Protein AF-A0A0Q4L0S6-F1 (afdb_monomer)

pLDDT: mean 85.17, std 12.91, range [35.72, 95.5]

Solvent-accessible surface area (backbone atoms only — not comparable to full-atom values): 8816 Å² total; per-residue (Å²): 134,82,71,54,73,64,58,57,49,18,37,53,46,19,54,68,76,43,54,67,70,60,50,51,50,49,44,53,48,49,52,49,20,43,66,70,73,41,80,75,51,73,70,46,50,51,52,53,50,51,47,25,54,39,16,36,76,37,57,85,89,67,99,59,73,48,71,60,46,15,51,48,36,52,34,48,54,50,32,51,46,36,47,54,55,38,44,75,69,71,28,52,58,66,53,39,49,59,50,59,73,68,50,55,67,69,42,46,51,35,48,72,69,67,49,92,44,72,62,39,50,52,50,51,51,52,41,28,56,49,30,41,83,54,22,76,37,71,61,46,41,31,41,50,52,50,31,53,50,32,48,46,48,44,55,51,57,61,58,66,68,79,110

Radius of gyration: 15.84 Å; Cα contacts (8 Å, |Δi|>4): 169; chains: 1; bounding box: 42×32×46 Å

Mean predicted aligned error: 5.89 Å

Foldseek 3Di:
DDQPPQLVQLLVQLVVPQDPVLLVVLLVQLLVCLLVVHDGDPSNVVSLVSSLVRSQVSHPDDVDRDSLSSLLNSLVSSLVSLLVVLVVLVFDVVLLVVLLVPQDLVLLVCLLVVHDDPSVVVSLVSSLVSRPPSSPDSSNSSSSSSNSNSVSVNVVSSVVVVD

Sequence (163 aa):
MLVAADDGAMVRCALAKTPAAERTAMQNATLASVTRGTPPTSQTEALIGKLRGRAGECQPGSGAVDSRAGEIAVASLVVETLSNALQSQGVDVLAINARLTRTPPATLDALLAKKRSAEVGAMMTGLQAAAGPKGKTATVSRLLAGYAFNAARLGKLFKSTAG

Structure (mmCIF, N/CA/C/O backbone):
data_AF-A0A0Q4L0S6-F1
#
_entry.id   AF-A0A0Q4L0S6-F1
#
loop_
_atom_site.group_PDB
_atom_site.id
_atom_site.type_symbol
_atom_site.label_atom_id
_atom_site.label_alt_id
_atom_site.label_comp_id
_atom_site.label_asym_id
_atom_site.label_entity_id
_atom_site.label_seq_id
_atom_site.pdbx_PDB_ins_code
_atom_site.Cartn_x
_atom_site.Cartn_y
_atom_site.Cartn_z
_atom_site.occupancy
_atom_site.B_iso_or_equiv
_atom_site.auth_seq_id
_atom_site.auth_comp_id
_atom_site.auth_asym_id
_atom_site.auth_atom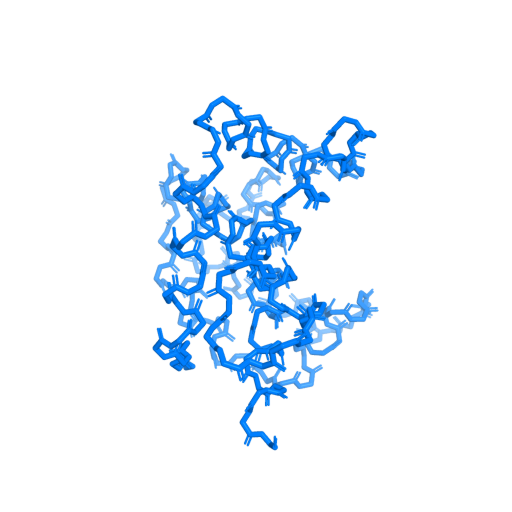_id
_atom_site.pdbx_PDB_model_num
ATOM 1 N N . MET A 1 1 ? -5.634 -13.035 -5.923 1.00 37.81 1 MET A N 1
ATOM 2 C CA . MET A 1 1 ? -4.996 -12.223 -6.979 1.00 37.81 1 MET A CA 1
ATOM 3 C C . MET A 1 1 ? -3.548 -12.652 -7.035 1.00 37.81 1 MET A C 1
ATOM 5 O O . MET A 1 1 ? -2.805 -12.305 -6.128 1.00 37.81 1 MET A O 1
ATOM 9 N N . LEU A 1 2 ? -3.188 -13.493 -8.004 1.00 35.72 2 LEU A N 1
ATOM 10 C CA . LEU A 1 2 ? -1.783 -13.758 -8.287 1.00 35.72 2 LEU A CA 1
ATOM 11 C C . LEU A 1 2 ? -1.254 -12.544 -9.049 1.00 35.72 2 LEU A C 1
ATOM 13 O O . LEU A 1 2 ? -1.817 -12.180 -10.076 1.00 35.72 2 LEU A O 1
ATOM 17 N N . VAL A 1 3 ? -0.228 -11.894 -8.507 1.00 49.12 3 VAL A N 1
ATOM 18 C CA . VAL A 1 3 ? 0.638 -11.007 -9.290 1.00 49.12 3 VAL A CA 1
ATOM 19 C C . VAL A 1 3 ? 1.185 -11.881 -10.417 1.00 49.12 3 VAL A C 1
ATOM 21 O O . VAL A 1 3 ? 1.697 -12.963 -10.115 1.00 49.12 3 VAL A O 1
ATOM 24 N N . ALA A 1 4 ? 1.023 -11.497 -11.687 1.00 55.28 4 ALA A N 1
ATOM 25 C CA . ALA A 1 4 ? 1.660 -12.246 -12.768 1.00 55.28 4 ALA A CA 1
ATOM 26 C C . ALA A 1 4 ? 3.158 -12.363 -12.436 1.00 55.28 4 ALA A C 1
ATOM 28 O O . ALA A 1 4 ? 3.750 -11.408 -11.926 1.00 55.28 4 ALA A O 1
ATOM 29 N N . ALA A 1 5 ? 3.767 -13.536 -12.633 1.00 58.62 5 ALA A N 1
ATOM 30 C CA . ALA A 1 5 ? 5.158 -13.773 -12.225 1.00 58.62 5 ALA A CA 1
ATOM 31 C C . ALA A 1 5 ? 6.119 -12.694 -12.778 1.00 58.62 5 ALA A C 1
ATOM 33 O O . ALA A 1 5 ? 7.075 -12.303 -12.099 1.00 58.62 5 ALA A O 1
ATOM 34 N N . ASP A 1 6 ? 5.781 -12.152 -13.949 1.00 65.31 6 ASP A N 1
ATOM 35 C CA . ASP A 1 6 ? 6.496 -11.088 -14.651 1.00 65.31 6 ASP A CA 1
ATOM 36 C C . ASP A 1 6 ? 6.385 -9.722 -13.961 1.00 65.31 6 ASP A C 1
ATOM 38 O O . ASP A 1 6 ? 7.388 -9.023 -13.813 1.00 65.31 6 ASP A O 1
ATOM 42 N N . ASP A 1 7 ? 5.212 -9.368 -13.428 1.00 70.69 7 ASP A N 1
ATOM 43 C CA . ASP A 1 7 ? 5.024 -8.127 -12.671 1.00 70.69 7 ASP A CA 1
ATOM 44 C C . ASP A 1 7 ? 5.851 -8.146 -11.378 1.00 70.69 7 ASP A C 1
ATOM 46 O O . ASP A 1 7 ? 6.513 -7.168 -11.021 1.00 70.69 7 ASP A O 1
ATOM 50 N N . GLY A 1 8 ? 5.878 -9.290 -10.687 1.00 74.56 8 GLY A N 1
ATOM 51 C CA . GLY A 1 8 ? 6.696 -9.474 -9.488 1.00 74.56 8 GLY A CA 1
ATOM 52 C C . GLY A 1 8 ? 8.202 -9.449 -9.778 1.00 74.56 8 GLY A C 1
ATOM 53 O O . GLY A 1 8 ? 8.993 -8.987 -8.950 1.00 74.56 8 GLY A O 1
ATOM 54 N N . ALA A 1 9 ? 8.637 -9.935 -10.942 1.00 80.06 9 ALA A N 1
ATOM 55 C CA . ALA A 1 9 ? 10.026 -9.832 -11.388 1.00 80.06 9 ALA A CA 1
ATOM 56 C C . ALA A 1 9 ? 10.408 -8.383 -11.740 1.00 80.06 9 ALA A C 1
ATOM 58 O O . ALA A 1 9 ? 11.455 -7.904 -11.297 1.00 80.06 9 ALA A O 1
ATOM 59 N N . MET A 1 10 ? 9.529 -7.662 -12.440 1.00 84.25 10 MET A N 1
ATOM 60 C CA . MET A 1 10 ? 9.719 -6.257 -12.799 1.00 84.25 10 MET A CA 1
ATOM 61 C C . MET A 1 10 ? 9.862 -5.372 -11.556 1.00 84.25 10 MET A C 1
ATOM 63 O O . MET A 1 10 ? 10.832 -4.619 -11.458 1.00 84.25 10 MET A O 1
ATOM 67 N N . VAL A 1 11 ? 8.971 -5.509 -10.562 1.00 84.38 11 VAL A N 1
ATOM 68 C CA . VAL A 1 11 ? 9.056 -4.726 -9.314 1.00 84.38 11 VAL A CA 1
ATOM 69 C C . VAL A 1 11 ? 10.384 -4.983 -8.602 1.00 84.38 11 VAL A C 1
ATOM 71 O O . VAL A 1 11 ? 11.058 -4.038 -8.189 1.00 84.38 11 VAL A O 1
ATOM 74 N N . ARG A 1 12 ? 10.808 -6.251 -8.504 1.00 84.94 12 ARG A N 1
ATOM 75 C CA . ARG A 1 12 ? 12.101 -6.611 -7.898 1.00 84.94 12 ARG A CA 1
ATOM 76 C C . ARG A 1 12 ? 13.277 -5.985 -8.646 1.00 84.94 12 ARG A C 1
ATOM 78 O O . ARG A 1 12 ? 14.170 -5.439 -8.004 1.00 84.94 12 ARG A O 1
ATOM 85 N N . CYS A 1 13 ? 13.258 -6.002 -9.977 1.00 86.88 13 CYS A N 1
ATOM 86 C CA . CYS A 1 13 ? 14.279 -5.357 -10.801 1.00 86.88 13 CYS A CA 1
ATOM 87 C C . CYS A 1 13 ? 14.309 -3.832 -10.595 1.00 86.88 13 CYS A C 1
ATOM 89 O O . CYS A 1 13 ? 15.373 -3.265 -10.334 1.00 86.88 13 CYS A O 1
ATOM 91 N N . ALA A 1 14 ? 13.151 -3.165 -10.619 1.00 87.31 14 ALA A N 1
ATOM 92 C CA . ALA A 1 14 ? 13.053 -1.716 -10.441 1.00 87.31 14 ALA A CA 1
ATOM 93 C C . ALA A 1 14 ? 13.576 -1.275 -9.064 1.00 87.31 14 ALA A C 1
ATOM 95 O O . ALA A 1 14 ? 14.309 -0.285 -8.941 1.00 87.31 14 ALA A O 1
ATOM 96 N N . LEU A 1 15 ? 13.246 -2.044 -8.021 1.00 86.06 15 LEU A N 1
ATOM 97 C CA . LEU A 1 15 ? 13.741 -1.813 -6.668 1.00 86.06 15 LEU A CA 1
ATOM 98 C C . LEU A 1 15 ? 15.235 -2.124 -6.533 1.00 86.06 15 LEU A C 1
ATOM 100 O O . LEU A 1 15 ? 15.910 -1.410 -5.795 1.00 86.06 15 LEU A O 1
ATOM 104 N N . ALA A 1 16 ? 15.768 -3.132 -7.228 1.00 87.88 16 ALA A N 1
ATOM 105 C CA . ALA A 1 16 ? 17.201 -3.441 -7.236 1.00 87.88 16 ALA A CA 1
ATOM 106 C C . ALA A 1 16 ? 18.028 -2.335 -7.912 1.00 87.88 16 ALA A C 1
ATOM 108 O O . ALA A 1 16 ? 19.091 -1.971 -7.417 1.00 87.88 16 ALA A O 1
ATOM 109 N N . LYS A 1 17 ? 17.501 -1.737 -8.986 1.00 87.56 17 LYS A N 1
ATOM 110 C CA . LYS A 1 17 ? 18.100 -0.574 -9.660 1.00 87.56 17 LYS A CA 1
ATOM 111 C C . LYS A 1 17 ? 17.952 0.736 -8.877 1.00 87.56 17 LYS A C 1
ATOM 113 O O . LYS A 1 17 ? 18.526 1.751 -9.270 1.00 87.56 17 LYS A O 1
ATOM 118 N N . THR A 1 18 ? 17.169 0.748 -7.796 1.00 88.44 18 THR A N 1
ATOM 119 C CA . THR A 1 18 ? 16.944 1.943 -6.979 1.00 88.44 18 THR A CA 1
ATOM 120 C C . THR A 1 18 ? 17.907 1.980 -5.789 1.00 88.44 18 THR A C 1
ATOM 122 O O . THR A 1 18 ? 17.852 1.082 -4.946 1.00 88.44 18 THR A O 1
ATOM 125 N N . PRO A 1 19 ? 18.752 3.025 -5.663 1.00 92.94 19 PRO A N 1
ATOM 126 C CA . PRO A 1 19 ? 19.638 3.206 -4.521 1.00 92.94 19 PRO A CA 1
ATOM 127 C C . PRO A 1 19 ? 18.897 3.100 -3.189 1.00 92.94 19 PRO A C 1
ATOM 129 O O . PRO A 1 19 ? 17.800 3.640 -3.030 1.00 92.94 19 PRO A O 1
ATOM 132 N N . ALA A 1 20 ? 19.523 2.456 -2.203 1.00 89.94 20 ALA A N 1
ATOM 133 C CA . ALA A 1 20 ? 18.914 2.240 -0.892 1.00 89.94 20 ALA A CA 1
ATOM 134 C C . ALA A 1 20 ? 18.454 3.553 -0.237 1.00 89.94 20 ALA A C 1
ATOM 136 O O . ALA A 1 20 ? 17.332 3.618 0.253 1.00 89.94 20 ALA A O 1
ATOM 137 N N . ALA A 1 21 ? 19.264 4.614 -0.317 1.00 91.12 21 ALA A N 1
ATOM 138 C CA . ALA A 1 21 ? 18.906 5.932 0.206 1.00 91.12 21 ALA A CA 1
ATOM 139 C C . ALA A 1 21 ? 17.650 6.523 -0.466 1.00 91.12 21 ALA A C 1
ATOM 141 O O . ALA A 1 21 ? 16.791 7.074 0.220 1.00 91.12 21 ALA A O 1
ATOM 142 N N . GLU A 1 22 ? 17.503 6.363 -1.788 1.00 92.38 22 GLU A N 1
ATOM 143 C CA . GLU A 1 22 ? 16.307 6.805 -2.519 1.00 92.38 22 GLU A CA 1
ATOM 144 C C . GLU A 1 22 ? 15.071 5.994 -2.097 1.00 92.38 22 GLU A C 1
ATOM 146 O O . GLU A 1 22 ? 14.003 6.570 -1.886 1.00 92.38 22 GLU A O 1
ATOM 151 N N . ARG A 1 23 ? 15.212 4.672 -1.903 1.00 89.25 23 ARG A N 1
ATOM 152 C CA . ARG A 1 23 ? 14.124 3.817 -1.392 1.00 89.25 23 ARG A CA 1
ATOM 153 C C . ARG A 1 23 ? 13.686 4.246 0.002 1.00 89.25 23 ARG A C 1
ATOM 155 O O . ARG A 1 23 ? 12.501 4.490 0.203 1.00 89.25 23 ARG A O 1
ATOM 162 N N . THR A 1 24 ? 14.627 4.407 0.929 1.00 91.88 24 THR A N 1
ATOM 163 C CA . THR A 1 24 ? 14.338 4.845 2.301 1.00 91.88 24 THR A CA 1
ATOM 164 C C . THR A 1 24 ? 13.666 6.218 2.317 1.00 91.88 24 THR A C 1
ATOM 166 O O . THR A 1 24 ? 12.701 6.424 3.052 1.00 91.88 24 THR A O 1
ATOM 169 N N . ALA A 1 25 ? 14.110 7.152 1.470 1.00 92.25 25 ALA A N 1
ATOM 170 C CA . ALA A 1 25 ? 13.475 8.461 1.344 1.00 92.25 25 ALA A CA 1
ATOM 171 C C . ALA A 1 25 ? 12.016 8.353 0.863 1.00 92.25 25 ALA A C 1
ATOM 173 O O . ALA A 1 25 ? 11.133 8.965 1.464 1.00 92.25 25 ALA A O 1
ATOM 174 N N . MET A 1 26 ? 11.738 7.534 -0.160 1.00 93.19 26 MET A N 1
ATOM 175 C CA . MET A 1 26 ? 10.368 7.289 -0.635 1.00 93.19 26 MET A CA 1
ATOM 176 C C . MET A 1 26 ? 9.490 6.614 0.425 1.00 93.19 26 MET A C 1
ATOM 178 O O . MET A 1 26 ? 8.332 6.998 0.595 1.00 93.19 26 MET A O 1
ATOM 182 N N . GLN A 1 27 ? 10.028 5.639 1.161 1.00 92.50 27 GLN A N 1
ATOM 183 C CA . GLN A 1 27 ? 9.320 4.950 2.244 1.00 92.50 27 GLN A CA 1
ATOM 184 C C . GLN A 1 27 ? 8.948 5.926 3.369 1.00 92.50 27 GLN A C 1
ATOM 186 O O . GLN A 1 27 ? 7.780 6.024 3.754 1.00 92.50 27 GLN A O 1
ATOM 191 N N . ASN A 1 28 ? 9.912 6.723 3.834 1.00 91.56 28 ASN A N 1
ATOM 192 C CA . ASN A 1 28 ? 9.692 7.729 4.873 1.00 91.56 28 ASN A CA 1
ATOM 193 C C . ASN A 1 28 ? 8.686 8.796 4.431 1.00 91.56 28 ASN A C 1
ATOM 195 O O . ASN A 1 28 ? 7.786 9.150 5.194 1.00 91.56 28 ASN A O 1
ATOM 199 N N . ALA A 1 29 ? 8.798 9.278 3.191 1.00 90.81 29 ALA A N 1
ATOM 200 C CA . ALA A 1 29 ? 7.859 10.239 2.628 1.00 90.81 29 ALA A CA 1
ATOM 201 C C . ALA A 1 29 ? 6.442 9.656 2.522 1.00 90.81 29 ALA A C 1
ATOM 203 O O . ALA A 1 29 ? 5.480 10.324 2.889 1.00 90.81 29 ALA A O 1
ATOM 204 N N . THR A 1 30 ? 6.310 8.392 2.109 1.00 91.62 30 THR A N 1
ATOM 205 C CA . THR A 1 30 ? 5.023 7.681 2.055 1.00 91.62 30 THR A CA 1
ATOM 206 C C . THR A 1 30 ? 4.364 7.626 3.432 1.00 91.62 30 THR A C 1
ATOM 208 O O . THR A 1 30 ? 3.197 8.000 3.573 1.00 91.62 30 THR A O 1
ATOM 211 N N . LEU A 1 31 ? 5.107 7.216 4.465 1.00 92.00 31 LEU A N 1
ATOM 212 C CA . LEU A 1 31 ? 4.592 7.165 5.836 1.00 92.00 31 LEU A CA 1
ATOM 213 C C . LEU A 1 31 ? 4.174 8.546 6.329 1.00 92.00 31 LEU A C 1
ATOM 215 O O . LEU A 1 31 ? 3.079 8.704 6.869 1.00 92.00 31 LEU A O 1
ATOM 219 N N . ALA A 1 32 ? 5.006 9.558 6.102 1.00 90.31 32 ALA A N 1
ATOM 220 C CA . ALA A 1 32 ? 4.705 10.941 6.436 1.00 90.31 32 ALA A CA 1
ATOM 221 C C . ALA A 1 32 ? 3.429 11.449 5.744 1.00 90.31 32 ALA A C 1
ATOM 223 O O . ALA A 1 32 ? 2.555 12.007 6.404 1.00 90.31 32 ALA A O 1
ATOM 224 N N . SER A 1 33 ? 3.302 11.247 4.434 1.00 87.06 33 SER A N 1
ATOM 225 C CA . SER A 1 33 ? 2.145 11.685 3.651 1.00 87.06 33 SER A CA 1
ATOM 226 C C . SER A 1 33 ? 0.857 11.002 4.102 1.00 87.06 33 SER A C 1
ATOM 228 O O . SER A 1 33 ? -0.151 11.674 4.309 1.00 87.06 33 SER A O 1
ATOM 230 N N . VAL A 1 34 ? 0.885 9.688 4.337 1.00 87.50 34 VAL A N 1
ATOM 231 C CA . VAL A 1 34 ? -0.299 8.937 4.785 1.00 87.50 34 VAL A CA 1
ATOM 232 C C . VAL A 1 34 ? -0.696 9.312 6.213 1.00 87.50 34 VAL A C 1
ATOM 234 O O . VAL A 1 34 ? -1.872 9.537 6.490 1.00 87.50 34 VAL A O 1
ATOM 237 N N . THR A 1 35 ? 0.26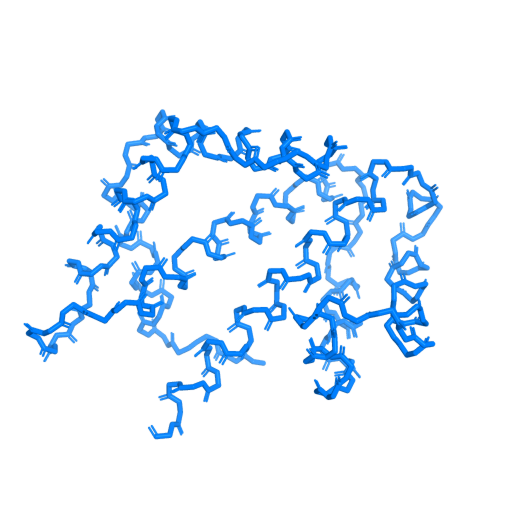7 9.431 7.127 1.00 86.19 35 THR A N 1
ATOM 238 C CA . THR A 1 35 ? -0.025 9.748 8.536 1.00 86.19 35 THR A CA 1
ATOM 239 C C . THR A 1 35 ? -0.456 11.197 8.752 1.00 86.19 35 THR A C 1
ATOM 241 O O . THR A 1 35 ? -1.278 11.448 9.640 1.00 86.19 35 THR A O 1
ATOM 244 N N . ARG A 1 36 ? 0.054 12.138 7.944 1.00 84.25 36 ARG A N 1
ATOM 245 C CA . ARG A 1 36 ? -0.297 13.568 8.003 1.00 84.25 36 ARG A CA 1
ATOM 246 C C . ARG A 1 36 ? -1.442 13.961 7.070 1.00 84.25 36 ARG A C 1
ATOM 248 O O . ARG A 1 36 ? -1.993 15.042 7.230 1.00 84.25 36 ARG A O 1
ATOM 255 N N . GLY A 1 37 ? -1.814 13.105 6.119 1.00 77.88 37 GLY A N 1
ATOM 256 C CA . GLY A 1 37 ? -2.803 13.432 5.088 1.00 77.88 37 GLY A CA 1
ATOM 257 C C . GLY A 1 37 ? -2.313 14.492 4.097 1.00 77.88 37 GLY A C 1
ATOM 258 O O . GLY A 1 37 ? -3.127 15.191 3.502 1.00 77.88 37 GLY A O 1
ATOM 259 N N . THR A 1 38 ? -0.996 14.638 3.937 1.00 79.19 38 THR A N 1
ATOM 260 C CA . THR A 1 38 ? -0.377 15.640 3.060 1.00 79.19 38 THR A CA 1
ATOM 261 C C . THR A 1 38 ? 0.102 15.004 1.757 1.00 79.19 38 THR A C 1
ATOM 263 O O . THR A 1 38 ? 0.594 13.871 1.787 1.00 79.19 38 THR A O 1
ATOM 266 N N . PRO A 1 39 ? 0.031 15.713 0.618 1.00 75.62 39 PRO A N 1
ATOM 267 C CA . PRO A 1 39 ? 0.592 15.215 -0.634 1.00 75.62 39 PRO A CA 1
ATOM 268 C C . PRO A 1 39 ? 2.113 14.984 -0.523 1.00 75.62 39 PRO A C 1
ATOM 270 O O . PRO A 1 39 ? 2.756 15.528 0.385 1.00 75.62 39 PRO A O 1
ATOM 273 N N . PRO A 1 40 ? 2.701 14.159 -1.407 1.00 78.50 40 PRO A N 1
ATOM 274 C CA . PRO A 1 40 ? 4.150 14.029 -1.521 1.00 78.50 40 PRO A CA 1
ATOM 275 C C . PRO A 1 40 ? 4.809 15.379 -1.837 1.00 78.50 40 PRO A C 1
ATOM 277 O O . PRO A 1 40 ? 4.223 16.228 -2.504 1.00 78.50 40 PRO A O 1
ATOM 280 N N . THR A 1 41 ? 6.043 15.582 -1.373 1.00 83.75 41 THR A N 1
ATOM 281 C CA . THR A 1 41 ? 6.841 16.757 -1.762 1.00 83.75 41 THR A CA 1
ATOM 282 C C . THR A 1 41 ? 7.325 16.630 -3.208 1.00 83.75 41 THR A C 1
ATOM 284 O O . THR A 1 41 ? 7.440 15.516 -3.716 1.00 83.75 41 THR A O 1
ATOM 287 N N . SER A 1 42 ? 7.716 17.736 -3.848 1.00 84.62 42 SER A N 1
ATOM 288 C CA . SER A 1 42 ? 8.314 17.720 -5.198 1.00 84.62 42 SER A CA 1
ATOM 289 C C . SER A 1 42 ? 9.541 16.805 -5.298 1.00 84.62 42 SER A C 1
ATOM 291 O O . SER A 1 42 ? 9.710 16.080 -6.275 1.00 84.62 42 SER A O 1
ATOM 293 N N . GLN A 1 43 ? 10.368 16.764 -4.249 1.00 88.00 43 GLN A N 1
ATOM 294 C CA . GLN A 1 43 ? 11.490 15.830 -4.154 1.00 88.00 43 GLN A CA 1
ATOM 295 C C . GLN A 1 43 ? 11.018 14.370 -4.149 1.00 88.00 43 GLN A C 1
ATOM 297 O O . GLN A 1 43 ? 11.607 13.523 -4.818 1.00 88.00 43 GLN A O 1
ATOM 302 N N . THR A 1 44 ? 9.943 14.071 -3.416 1.00 85.56 44 THR A N 1
ATOM 303 C CA . THR A 1 44 ? 9.351 12.728 -3.390 1.00 85.56 44 THR A CA 1
ATOM 304 C C . THR A 1 44 ? 8.768 12.372 -4.754 1.00 85.56 44 THR A C 1
ATOM 306 O O . THR A 1 44 ? 8.985 11.264 -5.233 1.00 85.56 44 THR A O 1
ATOM 309 N N . GLU A 1 45 ? 8.087 13.307 -5.419 1.00 86.62 45 GLU A N 1
ATOM 310 C CA . GLU A 1 45 ? 7.564 13.089 -6.769 1.00 86.62 45 GLU A CA 1
ATOM 311 C C . GLU A 1 45 ? 8.673 12.815 -7.789 1.00 86.62 45 GLU A C 1
ATOM 313 O O . GLU A 1 45 ? 8.520 11.921 -8.621 1.00 86.62 45 GLU A O 1
ATOM 318 N N . ALA A 1 46 ? 9.819 13.492 -7.683 1.00 89.19 46 ALA A N 1
ATOM 319 C CA . ALA A 1 46 ? 10.980 13.212 -8.524 1.00 89.19 46 ALA A CA 1
ATOM 320 C C . ALA A 1 46 ? 11.531 11.791 -8.300 1.00 89.19 46 ALA A C 1
ATOM 322 O O . ALA A 1 46 ? 11.854 11.092 -9.262 1.00 89.19 46 ALA A O 1
ATOM 323 N N . LEU A 1 47 ? 11.602 11.329 -7.046 1.00 90.38 47 LEU A N 1
ATOM 324 C CA . LEU A 1 47 ? 12.009 9.955 -6.726 1.00 90.38 47 LEU A CA 1
ATOM 325 C C . LEU A 1 47 ? 11.004 8.920 -7.252 1.00 90.38 47 LEU A C 1
ATOM 327 O O . LEU A 1 47 ? 11.406 7.915 -7.836 1.00 90.38 47 LEU A O 1
ATOM 331 N N . ILE A 1 48 ? 9.704 9.194 -7.117 1.00 88.06 48 ILE A N 1
ATOM 332 C CA . ILE A 1 48 ? 8.637 8.366 -7.693 1.00 88.06 48 ILE A CA 1
ATOM 333 C C . ILE A 1 48 ? 8.776 8.321 -9.224 1.00 88.06 48 ILE A C 1
ATOM 335 O O . ILE A 1 48 ? 8.671 7.249 -9.816 1.00 88.06 48 ILE A O 1
ATOM 339 N N . GLY A 1 49 ? 9.069 9.452 -9.872 1.00 86.81 49 GLY A N 1
ATOM 340 C CA . GLY A 1 49 ? 9.346 9.526 -11.309 1.00 86.81 49 GLY A CA 1
ATOM 341 C C . GLY A 1 49 ? 10.532 8.653 -11.731 1.00 86.81 49 GLY A C 1
ATOM 342 O O . GLY A 1 49 ? 10.418 7.891 -12.691 1.00 86.81 49 GLY A O 1
ATOM 343 N N . LYS A 1 50 ? 11.635 8.679 -10.971 1.00 88.94 50 LYS A N 1
ATOM 344 C CA . LYS A 1 50 ? 12.787 7.787 -11.194 1.00 88.94 50 LYS A CA 1
ATOM 345 C C . LYS A 1 50 ? 12.411 6.313 -11.058 1.00 88.94 50 LYS A C 1
ATOM 347 O O . LYS A 1 50 ? 12.813 5.507 -11.893 1.00 88.94 50 LYS A O 1
ATOM 352 N N . LEU A 1 51 ? 11.639 5.953 -10.030 1.00 89.19 51 LEU A N 1
ATOM 353 C CA . LEU A 1 51 ? 11.178 4.576 -9.838 1.00 89.19 51 LEU A CA 1
ATOM 354 C C . LEU A 1 51 ? 10.313 4.107 -11.017 1.00 89.19 51 LEU A C 1
ATOM 356 O O . LEU A 1 51 ? 10.513 2.996 -11.505 1.00 89.19 51 LEU A O 1
ATOM 360 N N . ARG A 1 52 ? 9.413 4.964 -11.519 1.00 87.25 52 ARG A N 1
ATOM 361 C CA . ARG A 1 52 ? 8.621 4.672 -12.724 1.00 87.25 52 ARG A CA 1
ATOM 362 C C . ARG A 1 52 ? 9.503 4.429 -13.947 1.00 87.25 52 ARG A C 1
ATOM 364 O O . ARG A 1 52 ? 9.281 3.454 -14.655 1.00 87.25 52 ARG A O 1
ATOM 371 N N . GLY A 1 53 ? 10.510 5.276 -14.169 1.00 83.50 53 GLY A N 1
ATOM 372 C CA . GLY A 1 53 ? 11.460 5.111 -15.274 1.00 83.50 53 GLY A CA 1
ATOM 373 C C . GLY A 1 53 ? 12.202 3.773 -15.206 1.00 83.50 53 GLY A C 1
ATOM 374 O O . GLY A 1 53 ? 12.206 3.017 -16.174 1.00 83.50 53 GLY A O 1
ATOM 375 N N . ARG A 1 54 ? 12.727 3.421 -14.025 1.00 85.94 54 ARG A N 1
ATOM 376 C CA . ARG A 1 54 ? 13.431 2.146 -13.797 1.00 85.94 54 ARG A CA 1
ATOM 377 C C . ARG A 1 54 ? 12.544 0.922 -14.011 1.00 85.94 54 ARG A C 1
ATOM 379 O O . ARG A 1 54 ? 13.031 -0.093 -14.493 1.00 85.94 54 ARG A O 1
ATOM 386 N N . ALA A 1 55 ? 11.263 1.007 -13.658 1.00 83.75 55 ALA A N 1
ATOM 387 C CA . ALA A 1 55 ? 10.301 -0.062 -13.915 1.00 83.75 55 ALA A CA 1
ATOM 388 C C . ALA A 1 55 ? 10.111 -0.322 -15.418 1.00 83.75 55 ALA A C 1
ATOM 390 O O . ALA A 1 55 ? 10.060 -1.480 -15.828 1.00 83.75 55 ALA A O 1
ATOM 391 N N . GLY A 1 56 ? 10.095 0.734 -16.239 1.00 76.69 56 GLY A N 1
ATOM 392 C CA . GLY A 1 56 ? 10.054 0.615 -17.700 1.00 76.69 56 GLY A CA 1
ATOM 393 C C . GLY A 1 56 ? 11.274 -0.109 -18.281 1.00 76.69 56 GLY A C 1
ATOM 394 O O . GLY A 1 56 ? 11.133 -0.914 -19.193 1.00 76.69 56 GLY A O 1
ATOM 395 N N . GLU A 1 57 ? 12.463 0.088 -17.706 1.00 78.50 57 GLU A N 1
ATOM 396 C CA . GLU A 1 57 ? 13.686 -0.634 -18.107 1.00 78.50 57 GLU A CA 1
ATOM 397 C C . GLU A 1 57 ? 13.716 -2.111 -17.678 1.00 78.50 57 GLU A C 1
ATOM 399 O O . GLU A 1 57 ? 14.631 -2.846 -18.049 1.00 78.50 57 GLU A O 1
ATOM 404 N N . CYS A 1 58 ? 12.790 -2.526 -16.815 1.00 80.06 58 CYS A N 1
ATOM 405 C CA . CYS A 1 58 ? 12.729 -3.863 -16.232 1.00 80.06 58 CYS A CA 1
ATOM 406 C C . CYS A 1 58 ? 11.636 -4.737 -16.864 1.00 80.06 58 CYS A C 1
ATOM 408 O O . CYS A 1 58 ? 11.430 -5.863 -16.411 1.00 80.06 58 CYS A O 1
ATOM 410 N N . GLN A 1 59 ? 10.932 -4.237 -17.886 1.00 72.38 59 GLN A N 1
ATOM 411 C CA . GLN A 1 59 ? 9.955 -5.024 -18.632 1.00 72.38 59 GLN A CA 1
ATOM 412 C C . GLN A 1 59 ? 10.633 -5.906 -19.693 1.00 72.38 59 GLN A C 1
ATOM 414 O O . GLN A 1 59 ? 11.391 -5.397 -20.521 1.00 72.38 59 GLN A O 1
ATOM 419 N N . PRO A 1 60 ? 10.341 -7.216 -19.728 1.00 58.94 60 PRO A N 1
ATOM 420 C CA . PRO A 1 60 ? 10.774 -8.069 -20.824 1.00 58.94 60 PRO A CA 1
ATOM 421 C C . PRO A 1 60 ? 9.936 -7.813 -22.093 1.00 58.94 60 PRO A C 1
ATOM 423 O O . PRO A 1 60 ? 8.711 -7.867 -22.066 1.00 58.94 60 PRO A O 1
ATOM 426 N N . GLY A 1 61 ? 10.605 -7.578 -23.227 1.00 56.03 61 GLY A N 1
ATOM 427 C CA . GLY A 1 61 ? 10.067 -7.875 -24.564 1.00 56.03 61 GLY A CA 1
ATOM 428 C C . GLY A 1 61 ? 9.091 -6.898 -25.241 1.00 56.03 61 GLY A C 1
ATOM 429 O O . GLY A 1 61 ? 8.684 -7.199 -26.357 1.00 56.03 61 GLY A O 1
ATOM 430 N N . SER A 1 62 ? 8.715 -5.748 -24.670 1.00 51.91 62 SER A N 1
ATOM 431 C CA . SER A 1 62 ? 7.708 -4.870 -25.310 1.00 51.91 62 SER A CA 1
ATOM 432 C C . SER A 1 62 ? 8.273 -3.767 -26.213 1.00 51.91 62 SER A C 1
ATOM 434 O O . SER A 1 62 ? 7.536 -3.240 -27.043 1.00 51.91 62 SER A O 1
ATOM 436 N N . GLY A 1 63 ? 9.530 -3.341 -26.034 1.00 47.44 63 GLY A N 1
ATOM 437 C CA . GLY A 1 63 ? 10.114 -2.185 -26.745 1.00 47.44 63 GLY A CA 1
ATOM 438 C C . GLY A 1 63 ? 9.424 -0.830 -26.481 1.00 47.44 63 GLY A C 1
ATOM 439 O O . GLY A 1 63 ? 9.963 0.212 -26.844 1.00 47.44 63 GLY A O 1
ATOM 440 N N . ALA A 1 64 ? 8.269 -0.829 -25.810 1.00 48.12 64 ALA A N 1
ATOM 441 C CA . ALA A 1 64 ? 7.485 0.330 -25.420 1.00 48.12 64 ALA A CA 1
ATOM 442 C C . ALA A 1 64 ? 7.412 0.407 -23.891 1.00 48.12 64 ALA A C 1
ATOM 444 O O . ALA A 1 64 ? 7.091 -0.578 -23.225 1.00 48.12 64 ALA A O 1
ATOM 445 N N . VAL A 1 65 ? 7.698 1.593 -23.349 1.00 53.59 65 VAL A N 1
ATOM 446 C CA . VAL A 1 65 ? 7.593 1.891 -21.917 1.00 53.59 65 VAL A CA 1
ATOM 447 C C . VAL A 1 65 ? 6.125 1.779 -21.505 1.00 53.59 65 VAL A C 1
ATOM 449 O O . VAL A 1 65 ? 5.330 2.675 -21.796 1.00 53.59 65 VAL A O 1
ATOM 452 N N . ASP A 1 66 ? 5.740 0.700 -20.822 1.00 64.31 66 ASP A N 1
ATOM 453 C CA . ASP A 1 66 ? 4.403 0.621 -20.248 1.00 64.31 66 ASP A CA 1
ATOM 454 C C . ASP A 1 66 ? 4.336 1.518 -19.008 1.00 64.31 66 ASP A C 1
ATOM 456 O O . ASP A 1 66 ? 4.894 1.223 -17.947 1.00 64.31 66 ASP A O 1
ATOM 460 N N . SER A 1 67 ? 3.603 2.624 -19.127 1.00 67.25 67 SER A N 1
ATOM 461 C CA . SER A 1 67 ? 3.287 3.507 -17.999 1.00 67.25 67 SER A CA 1
ATOM 462 C C . SER A 1 67 ? 2.699 2.759 -16.787 1.00 67.25 67 SER A C 1
ATOM 464 O O . SER A 1 67 ? 2.875 3.197 -15.646 1.00 67.25 67 SER A O 1
ATOM 466 N N . ARG A 1 68 ? 2.059 1.598 -16.999 1.00 76.94 68 ARG A N 1
ATOM 467 C CA . ARG A 1 68 ? 1.505 0.746 -15.940 1.00 76.94 68 ARG A CA 1
ATOM 468 C C . ARG A 1 68 ? 2.585 0.075 -15.105 1.00 76.94 68 ARG A C 1
ATOM 470 O O . ARG A 1 68 ? 2.396 -0.020 -13.896 1.00 76.94 68 ARG A O 1
ATOM 477 N N . ALA A 1 69 ? 3.714 -0.331 -15.691 1.00 78.75 69 ALA A N 1
ATOM 478 C CA . ALA A 1 69 ? 4.810 -0.953 -14.944 1.00 78.75 69 ALA A CA 1
ATOM 479 C C . ALA A 1 69 ? 5.344 -0.006 -13.861 1.00 78.75 69 ALA A C 1
ATOM 481 O O . ALA A 1 69 ? 5.536 -0.400 -12.709 1.00 78.75 69 ALA A O 1
ATOM 482 N N . GLY A 1 70 ? 5.474 1.280 -14.201 1.00 83.31 70 GLY A N 1
ATOM 483 C CA . GLY A 1 70 ? 5.826 2.315 -13.236 1.00 83.31 70 GLY A CA 1
ATOM 484 C C . GLY A 1 70 ? 4.805 2.453 -12.106 1.00 83.31 70 GLY A C 1
ATOM 485 O O . GLY A 1 70 ? 5.184 2.528 -10.939 1.00 83.31 70 GLY A O 1
ATOM 486 N N . GLU A 1 71 ? 3.510 2.442 -12.420 1.00 86.62 71 GLU A N 1
ATOM 487 C CA . GLU A 1 71 ? 2.456 2.521 -11.402 1.00 86.62 71 GLU A CA 1
ATOM 488 C C . GLU A 1 71 ? 2.373 1.264 -10.525 1.00 86.62 71 GLU A C 1
ATOM 490 O O . GLU A 1 71 ? 2.133 1.380 -9.322 1.00 86.62 71 GLU A O 1
ATOM 495 N N . ILE A 1 72 ? 2.630 0.078 -11.086 1.00 87.62 72 ILE A N 1
ATOM 496 C CA . ILE A 1 72 ? 2.729 -1.181 -10.339 1.00 87.62 72 ILE A CA 1
ATOM 497 C C . ILE A 1 72 ? 3.907 -1.118 -9.364 1.00 87.62 72 ILE A C 1
ATOM 499 O O . ILE A 1 72 ? 3.731 -1.433 -8.187 1.00 87.62 72 ILE A O 1
ATOM 503 N N . ALA A 1 73 ? 5.086 -0.668 -9.807 1.00 88.56 73 ALA A N 1
ATOM 504 C CA . ALA A 1 73 ? 6.263 -0.541 -8.948 1.00 88.56 73 ALA A CA 1
ATOM 505 C C . ALA A 1 73 ? 6.038 0.445 -7.794 1.00 88.56 73 ALA A C 1
ATOM 507 O O . ALA A 1 73 ? 6.321 0.124 -6.637 1.00 88.56 73 ALA A O 1
ATOM 508 N N . VAL A 1 74 ? 5.463 1.615 -8.085 1.00 90.00 74 VAL A N 1
ATOM 509 C CA . VAL A 1 74 ? 5.152 2.629 -7.068 1.00 90.00 74 VAL A CA 1
ATOM 510 C C . VAL A 1 74 ? 4.116 2.108 -6.073 1.00 90.00 74 VAL A C 1
ATOM 512 O O . VAL A 1 74 ? 4.338 2.175 -4.865 1.00 90.00 74 VAL A O 1
ATOM 515 N N . ALA A 1 75 ? 2.996 1.562 -6.551 1.00 90.81 75 ALA A N 1
ATOM 516 C CA . ALA A 1 75 ? 1.949 1.065 -5.666 1.00 90.81 75 ALA A CA 1
ATOM 517 C C . ALA A 1 75 ? 2.423 -0.143 -4.835 1.00 90.81 75 ALA A C 1
ATOM 519 O O . ALA A 1 75 ? 2.052 -0.247 -3.667 1.00 90.81 75 ALA A O 1
ATOM 520 N N . SER A 1 76 ? 3.297 -0.995 -5.384 1.00 90.69 76 SER A N 1
ATOM 521 C CA . SER A 1 76 ? 3.915 -2.112 -4.654 1.00 90.69 76 SER A CA 1
ATOM 522 C C . SER A 1 76 ? 4.801 -1.616 -3.516 1.00 90.69 76 SER A C 1
ATOM 524 O O . SER A 1 76 ? 4.626 -2.055 -2.381 1.00 90.69 76 SER A O 1
ATOM 526 N N . LEU A 1 77 ? 5.673 -0.634 -3.784 1.00 91.56 77 LEU A N 1
ATOM 527 C CA . LEU A 1 77 ? 6.505 -0.011 -2.752 1.00 91.56 77 LEU A CA 1
ATOM 528 C C . LEU A 1 77 ? 5.647 0.593 -1.632 1.00 91.56 77 LEU A C 1
ATOM 530 O O . LEU A 1 77 ? 5.949 0.418 -0.451 1.00 91.56 77 LEU A O 1
ATOM 534 N N . VAL A 1 78 ? 4.566 1.294 -1.984 1.00 92.75 78 VAL A N 1
ATOM 535 C CA . VAL A 1 78 ? 3.665 1.909 -0.999 1.00 92.75 78 VAL A CA 1
ATOM 536 C C . VAL A 1 78 ? 2.953 0.846 -0.159 1.00 92.75 78 VAL A C 1
ATOM 538 O O . VAL A 1 78 ? 2.910 0.974 1.064 1.00 92.75 78 VAL A O 1
ATOM 541 N N . VAL A 1 79 ? 2.424 -0.213 -0.778 1.00 94.06 79 VAL A N 1
ATOM 542 C CA . VAL A 1 79 ? 1.761 -1.316 -0.062 1.00 94.06 79 VAL A CA 1
ATOM 543 C C . VAL A 1 79 ? 2.727 -2.018 0.887 1.00 94.06 79 VAL A C 1
ATOM 545 O O . VAL A 1 79 ? 2.361 -2.251 2.038 1.00 94.06 79 VAL A O 1
ATOM 548 N N . GLU A 1 80 ? 3.956 -2.296 0.455 1.00 93.12 80 GLU A N 1
ATOM 549 C CA . GLU A 1 80 ? 4.994 -2.888 1.305 1.00 93.12 80 GLU A CA 1
ATOM 550 C C . GLU A 1 80 ? 5.335 -1.973 2.491 1.00 93.12 80 GLU A C 1
ATOM 552 O O . GLU A 1 80 ? 5.313 -2.401 3.644 1.00 93.12 80 GLU A O 1
ATOM 557 N N . THR A 1 81 ? 5.554 -0.682 2.227 1.00 94.38 81 THR A N 1
ATOM 558 C CA . THR A 1 81 ? 5.862 0.319 3.262 1.00 94.38 81 THR A CA 1
ATOM 559 C C . THR A 1 81 ? 4.762 0.384 4.321 1.00 94.38 81 THR A C 1
ATOM 561 O O . THR A 1 81 ? 5.033 0.351 5.523 1.00 94.38 81 THR A O 1
ATOM 564 N N . LEU A 1 82 ? 3.503 0.467 3.886 1.00 95.50 82 LEU A N 1
ATOM 565 C CA . LEU A 1 82 ? 2.358 0.571 4.788 1.00 95.50 82 LEU A CA 1
ATOM 566 C C . LEU A 1 82 ? 2.078 -0.746 5.511 1.00 95.50 82 LEU A C 1
ATOM 568 O O . LEU A 1 82 ? 1.716 -0.712 6.683 1.00 95.50 82 LEU A O 1
ATOM 572 N N . SER A 1 83 ? 2.296 -1.889 4.855 1.00 94.88 83 SER A N 1
ATOM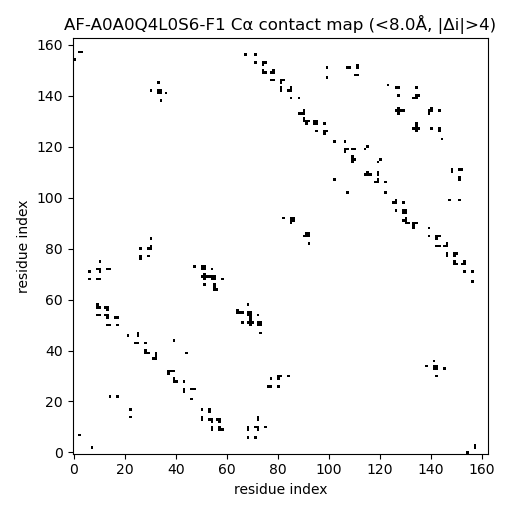 573 C CA . SER A 1 83 ? 2.250 -3.208 5.492 1.00 94.88 83 SER A CA 1
ATOM 574 C C . SER A 1 83 ? 3.242 -3.285 6.648 1.00 94.88 83 SER A C 1
ATOM 576 O O . SER A 1 83 ? 2.849 -3.599 7.769 1.00 94.88 83 SER A O 1
ATOM 578 N N . ASN A 1 84 ? 4.504 -2.925 6.411 1.00 94.88 84 ASN A N 1
ATOM 579 C CA . ASN A 1 84 ? 5.551 -2.970 7.433 1.00 94.88 84 ASN A CA 1
ATOM 580 C C . ASN A 1 84 ? 5.242 -2.016 8.597 1.00 94.88 84 ASN A C 1
ATOM 582 O O . ASN A 1 84 ? 5.440 -2.364 9.761 1.00 94.88 84 ASN A O 1
ATOM 586 N N . ALA A 1 85 ? 4.695 -0.832 8.306 1.00 94.62 85 ALA A N 1
ATOM 587 C CA . ALA A 1 85 ? 4.258 0.101 9.341 1.00 94.62 85 ALA A CA 1
ATOM 588 C C . ALA A 1 85 ? 3.042 -0.402 10.133 1.00 94.62 85 ALA A C 1
ATOM 590 O O . ALA A 1 85 ? 2.969 -0.187 11.335 1.00 94.62 85 ALA A O 1
ATOM 591 N N . LEU A 1 86 ? 2.086 -1.083 9.500 1.00 95.44 86 LEU A N 1
ATOM 592 C CA . LEU A 1 86 ? 0.966 -1.710 10.206 1.00 95.44 86 LEU A CA 1
ATOM 593 C C . LEU A 1 86 ? 1.455 -2.860 11.100 1.00 95.44 86 LEU A C 1
ATOM 595 O O . LEU A 1 86 ? 1.080 -2.923 12.271 1.00 95.44 86 LEU A O 1
ATOM 599 N N . GLN A 1 87 ? 2.342 -3.714 10.587 1.00 94.19 87 GLN A N 1
ATOM 600 C CA . GLN A 1 87 ? 2.943 -4.810 11.352 1.00 94.19 87 GLN A CA 1
ATOM 601 C C . GLN A 1 87 ? 3.731 -4.296 12.562 1.00 94.19 87 GLN A C 1
ATOM 603 O O . GLN A 1 87 ? 3.575 -4.833 13.656 1.00 94.19 87 GLN A O 1
ATOM 608 N N . SER A 1 88 ? 4.505 -3.214 12.417 1.00 93.94 88 SER A N 1
ATOM 609 C CA . SER A 1 88 ? 5.235 -2.613 13.544 1.00 93.94 88 SER A CA 1
ATOM 610 C C . SER A 1 88 ? 4.317 -1.986 14.603 1.00 93.94 88 SER A C 1
ATOM 612 O O . SER A 1 88 ? 4.720 -1.829 15.753 1.00 93.94 88 SER A O 1
ATOM 614 N N . GLN A 1 89 ? 3.063 -1.680 14.251 1.00 92.31 89 GLN A N 1
ATOM 615 C CA . GLN A 1 89 ? 2.009 -1.279 15.192 1.00 92.31 89 GLN A CA 1
ATOM 616 C C . GLN A 1 89 ? 1.270 -2.476 15.824 1.00 92.31 89 GLN A C 1
ATOM 618 O O . GLN A 1 89 ? 0.334 -2.277 16.605 1.00 92.31 89 GLN A O 1
ATOM 623 N N . GLY A 1 90 ? 1.675 -3.710 15.504 1.00 91.38 90 GLY A N 1
ATOM 624 C CA . GLY A 1 90 ? 1.056 -4.946 15.986 1.00 91.38 90 GLY A CA 1
ATOM 625 C C . GLY A 1 90 ? -0.250 -5.306 15.273 1.00 91.38 90 GLY A C 1
ATOM 626 O O . GLY A 1 90 ? -1.070 -6.024 15.839 1.00 91.38 90 GLY A O 1
ATOM 627 N N . VAL A 1 91 ? -0.484 -4.779 14.068 1.00 94.69 91 VAL A N 1
ATOM 628 C CA . VAL A 1 91 ? -1.664 -5.112 13.259 1.00 94.69 91 VAL A CA 1
ATOM 629 C C . VAL A 1 91 ? -1.399 -6.377 12.447 1.00 94.69 91 VAL A C 1
ATOM 631 O O . VAL A 1 91 ? -0.393 -6.472 11.743 1.00 94.69 91 VAL A O 1
ATOM 634 N N . ASP A 1 92 ? -2.342 -7.318 12.482 1.00 93.19 92 ASP A N 1
ATOM 635 C CA . ASP A 1 92 ? -2.326 -8.499 11.618 1.00 93.19 92 ASP A CA 1
ATOM 636 C C . ASP A 1 92 ? -2.698 -8.122 10.175 1.00 93.19 92 ASP A C 1
ATOM 638 O O . ASP A 1 92 ? -3.868 -8.039 9.794 1.00 93.19 92 ASP A O 1
ATOM 642 N N . VAL A 1 93 ? -1.679 -7.893 9.346 1.00 92.12 93 VAL A N 1
ATOM 643 C CA . VAL A 1 93 ? -1.867 -7.539 7.933 1.00 92.12 93 VAL A CA 1
ATOM 644 C C . VAL A 1 93 ? -2.447 -8.698 7.110 1.00 92.12 93 VAL A C 1
ATOM 646 O O . VAL A 1 93 ? -3.108 -8.446 6.099 1.00 92.12 93 VAL A O 1
ATOM 649 N N . LEU A 1 94 ? -2.288 -9.959 7.532 1.00 91.62 94 LEU A N 1
ATOM 650 C CA . LEU A 1 94 ? -2.933 -11.086 6.849 1.00 91.62 94 LEU A CA 1
ATOM 651 C C . LEU A 1 94 ? -4.452 -11.016 7.020 1.00 91.62 94 LEU A C 1
ATOM 653 O O . LEU A 1 94 ? -5.180 -11.174 6.036 1.00 91.62 94 LEU A O 1
ATOM 657 N N . ALA A 1 95 ? -4.938 -10.685 8.219 1.00 91.19 95 ALA A N 1
ATOM 658 C CA . ALA A 1 95 ? -6.361 -10.455 8.461 1.00 91.19 95 ALA A CA 1
ATOM 659 C C . ALA A 1 95 ? -6.908 -9.273 7.635 1.00 91.19 95 ALA A C 1
ATOM 661 O O . ALA A 1 95 ? -7.985 -9.378 7.036 1.00 91.19 95 ALA A O 1
ATOM 662 N N . ILE A 1 96 ? -6.150 -8.172 7.529 1.00 93.62 96 ILE A N 1
ATOM 663 C CA . ILE A 1 96 ? -6.502 -7.028 6.666 1.00 93.62 96 ILE A CA 1
ATOM 664 C C . ILE A 1 96 ? -6.624 -7.463 5.200 1.00 93.62 96 ILE A C 1
ATOM 666 O O . ILE A 1 96 ? -7.615 -7.142 4.540 1.00 93.62 96 ILE A O 1
ATOM 670 N N . ASN A 1 97 ? -5.667 -8.243 4.695 1.00 90.31 97 ASN A N 1
ATOM 671 C CA . ASN A 1 97 ? -5.686 -8.756 3.324 1.00 90.31 97 ASN A CA 1
ATOM 672 C C . ASN A 1 97 ? -6.841 -9.721 3.060 1.00 90.31 97 ASN A C 1
ATOM 674 O O . ASN A 1 97 ? -7.523 -9.616 2.035 1.00 90.31 97 ASN A O 1
ATOM 678 N N . ALA A 1 98 ? -7.118 -10.628 3.995 1.00 90.31 98 ALA A N 1
ATOM 679 C CA . ALA A 1 98 ? -8.264 -11.525 3.905 1.00 90.31 98 ALA A CA 1
ATOM 680 C C . ALA A 1 98 ? -9.586 -10.742 3.847 1.00 90.31 98 ALA A C 1
ATOM 682 O O . ALA A 1 98 ? -10.511 -11.130 3.134 1.00 90.31 98 ALA A O 1
ATOM 683 N N . ARG A 1 99 ? -9.680 -9.607 4.549 1.00 91.25 99 ARG A N 1
ATOM 684 C CA . ARG A 1 99 ? -10.853 -8.732 4.476 1.00 91.25 99 ARG A CA 1
ATOM 685 C C . ARG A 1 99 ? -10.931 -7.985 3.144 1.00 91.25 99 ARG A C 1
ATOM 687 O O . ARG A 1 99 ? -11.992 -8.004 2.529 1.00 91.25 99 ARG A O 1
ATOM 694 N N . LEU A 1 100 ? -9.832 -7.386 2.681 1.00 91.06 100 LEU A N 1
ATOM 695 C CA . LEU A 1 100 ? -9.775 -6.656 1.406 1.00 91.06 100 LEU A CA 1
ATOM 696 C C . LEU A 1 100 ? -10.122 -7.535 0.202 1.00 91.06 100 LEU A C 1
ATOM 698 O O . LEU A 1 100 ? -10.833 -7.094 -0.695 1.00 91.06 100 LEU A O 1
ATOM 702 N N . THR A 1 101 ? -9.661 -8.784 0.192 1.00 88.94 101 THR A N 1
ATOM 703 C CA . THR A 1 101 ? -9.941 -9.742 -0.894 1.00 88.94 101 THR A CA 1
ATOM 704 C C . THR A 1 101 ? -11.404 -10.177 -0.964 1.00 88.94 101 THR A C 1
ATOM 706 O O . THR A 1 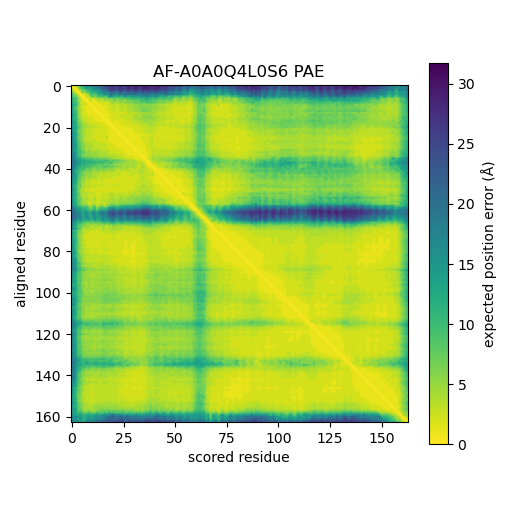101 ? -11.866 -10.566 -2.034 1.00 88.94 101 THR A O 1
ATOM 709 N N . ARG A 1 102 ? -12.145 -10.087 0.148 1.00 90.69 102 ARG A N 1
ATOM 710 C CA . ARG A 1 102 ? -13.593 -10.351 0.209 1.00 90.69 102 ARG A CA 1
ATOM 711 C C . ARG A 1 102 ? -14.440 -9.114 -0.091 1.00 90.69 102 ARG A C 1
ATOM 713 O O . ARG A 1 102 ? -15.659 -9.228 -0.189 1.00 90.69 102 ARG A O 1
ATOM 720 N N . THR A 1 103 ? -13.828 -7.937 -0.208 1.00 91.81 103 THR A N 1
ATOM 721 C CA . THR A 1 103 ? -14.547 -6.704 -0.522 1.00 91.81 103 THR A CA 1
ATOM 722 C C . THR A 1 103 ? -15.077 -6.756 -1.961 1.00 91.81 103 THR A C 1
ATOM 724 O O . THR A 1 103 ? -14.310 -7.064 -2.878 1.00 91.81 103 THR A O 1
ATOM 727 N N . PRO A 1 104 ? -16.359 -6.415 -2.196 1.00 92.44 104 PRO A N 1
ATOM 728 C CA . PRO A 1 104 ? -16.916 -6.368 -3.542 1.00 92.44 104 PRO A CA 1
ATOM 729 C C . PRO A 1 104 ? -16.125 -5.427 -4.468 1.00 92.44 104 PRO A C 1
ATOM 731 O O . PRO A 1 104 ? -15.753 -4.329 -4.041 1.00 92.44 104 PRO A O 1
ATOM 734 N N . PRO A 1 105 ? -15.922 -5.784 -5.753 1.00 90.56 105 PRO A N 1
ATOM 735 C CA . PRO A 1 105 ? -15.215 -4.928 -6.706 1.00 90.56 105 PRO A CA 1
ATOM 736 C C . PRO A 1 105 ? -15.789 -3.510 -6.797 1.00 90.56 105 PRO A C 1
ATOM 738 O O . PRO A 1 105 ? -15.029 -2.550 -6.774 1.00 90.56 105 PRO A O 1
ATOM 741 N N . ALA A 1 106 ? -17.119 -3.367 -6.786 1.00 93.06 106 ALA A N 1
ATOM 742 C CA . ALA A 1 106 ? -17.784 -2.064 -6.824 1.00 93.06 106 ALA A CA 1
ATOM 743 C C . ALA A 1 106 ? -17.418 -1.166 -5.625 1.00 93.06 106 ALA A C 1
ATOM 745 O O . ALA A 1 106 ? -17.255 0.043 -5.782 1.00 93.06 106 ALA A O 1
ATOM 746 N N . THR A 1 107 ? -17.234 -1.748 -4.436 1.00 95.06 107 THR A N 1
ATOM 747 C CA . THR A 1 107 ? -16.793 -1.016 -3.240 1.00 95.06 107 THR A CA 1
ATOM 748 C C . THR A 1 107 ? -15.332 -0.579 -3.367 1.00 95.06 107 THR A C 1
ATOM 750 O O . THR A 1 107 ? -14.993 0.542 -2.993 1.00 95.06 107 THR A O 1
ATOM 753 N N . LEU A 1 108 ? -14.467 -1.429 -3.934 1.00 92.69 108 LEU A N 1
ATOM 754 C CA . LEU A 1 108 ? -13.070 -1.078 -4.210 1.00 92.69 108 LEU A CA 1
ATOM 755 C C . LEU A 1 108 ? -12.967 0.019 -5.282 1.00 92.69 108 LEU A C 1
ATOM 757 O O . LEU A 1 108 ? -12.186 0.953 -5.123 1.00 92.69 108 LEU A O 1
ATOM 761 N N . ASP A 1 109 ? -13.784 -0.031 -6.334 1.00 93.31 109 ASP A N 1
ATOM 762 C CA . ASP A 1 109 ? -13.847 1.031 -7.343 1.00 93.31 109 ASP A CA 1
ATOM 763 C C . ASP A 1 109 ? -14.389 2.344 -6.758 1.00 93.31 109 ASP A C 1
ATOM 765 O O . ASP A 1 109 ? -13.861 3.416 -7.061 1.00 93.31 109 ASP A O 1
ATOM 769 N N . ALA A 1 110 ? -15.385 2.285 -5.867 1.00 94.56 110 ALA A 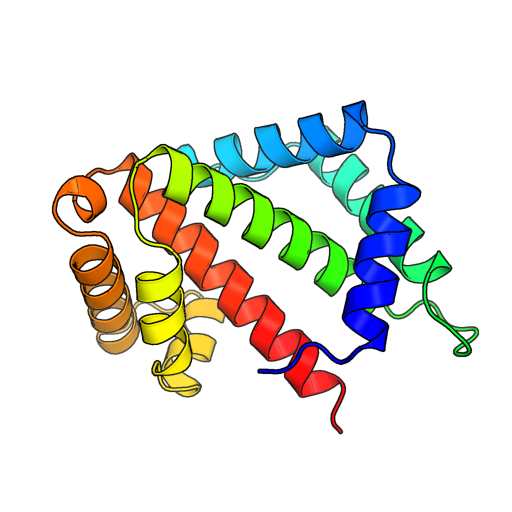N 1
ATOM 770 C CA . ALA A 1 110 ? -15.873 3.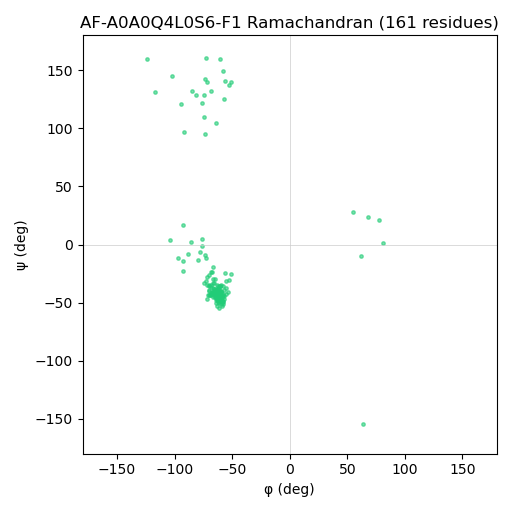457 -5.140 1.00 94.56 110 ALA A CA 1
ATOM 771 C C . ALA A 1 110 ? -14.786 4.071 -4.239 1.00 94.56 110 ALA A C 1
ATOM 773 O O . ALA A 1 110 ? -14.629 5.296 -4.227 1.00 94.56 110 ALA A O 1
ATOM 774 N N . LEU A 1 111 ? -13.998 3.237 -3.547 1.00 94.88 111 LEU A N 1
ATOM 775 C CA . LEU A 1 111 ? -12.830 3.667 -2.772 1.00 94.88 111 LEU A CA 1
ATOM 776 C C . LEU A 1 111 ? -11.795 4.365 -3.666 1.00 94.88 111 LEU A C 1
ATOM 778 O O . LEU A 1 111 ? -11.330 5.455 -3.330 1.00 94.88 111 LEU A O 1
ATOM 782 N N . LEU A 1 112 ? -11.448 3.767 -4.810 1.00 93.25 112 LEU A N 1
ATOM 783 C CA . LEU A 1 112 ? -10.488 4.340 -5.760 1.00 93.25 112 LEU A CA 1
ATOM 784 C C . LEU A 1 112 ? -10.982 5.665 -6.354 1.00 93.25 112 LEU A C 1
ATOM 786 O O . LEU A 1 112 ? -10.192 6.588 -6.543 1.00 93.25 112 LEU A O 1
ATOM 790 N N . ALA A 1 113 ? -12.292 5.791 -6.569 1.00 93.88 1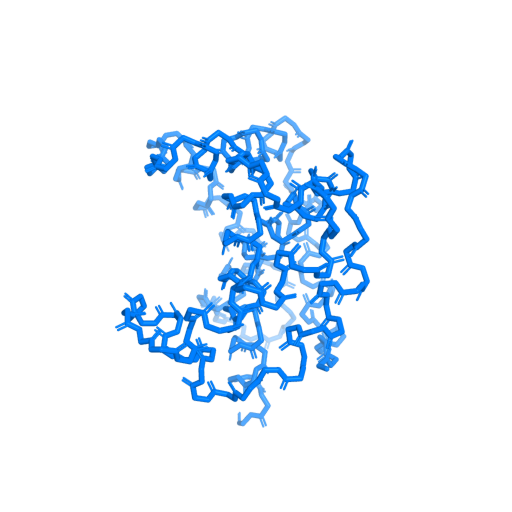13 ALA A N 1
ATOM 791 C CA . ALA A 1 113 ? -12.953 7.030 -6.966 1.00 93.88 113 ALA A CA 1
ATOM 792 C C . ALA A 1 113 ? -13.123 8.039 -5.810 1.00 93.88 113 ALA A C 1
ATOM 794 O O . ALA A 1 113 ? -13.750 9.081 -6.000 1.00 93.88 113 ALA A O 1
ATOM 795 N N . LYS A 1 114 ? -12.588 7.746 -4.614 1.00 90.75 114 LYS A N 1
ATOM 796 C CA . LYS A 1 114 ? -12.682 8.576 -3.399 1.00 90.75 114 LYS A CA 1
ATOM 797 C C . LYS A 1 114 ? -14.126 8.921 -3.009 1.00 90.75 114 LYS A C 1
ATOM 799 O O . LYS A 1 114 ? -14.377 9.957 -2.390 1.00 90.75 114 LYS A O 1
ATOM 804 N N . LYS A 1 115 ? -15.087 8.059 -3.358 1.00 91.00 115 LYS A N 1
ATOM 805 C CA . LYS A 1 115 ? -16.498 8.256 -3.016 1.00 91.00 115 LYS A CA 1
ATOM 806 C C . LYS A 1 115 ? -16.712 8.026 -1.523 1.00 91.00 115 LYS A C 1
ATOM 808 O O . LYS A 1 115 ? -16.178 7.085 -0.940 1.00 91.00 115 LYS A O 1
ATOM 813 N N . ARG A 1 116 ? -17.549 8.865 -0.913 1.00 89.06 116 ARG A N 1
ATOM 814 C CA . ARG A 1 116 ? -18.076 8.637 0.436 1.00 89.06 116 ARG A CA 1
ATOM 815 C C . ARG A 1 116 ? -19.395 7.885 0.305 1.00 89.06 116 ARG A C 1
ATOM 817 O O . ARG A 1 116 ? -20.417 8.500 0.030 1.00 89.06 116 ARG A O 1
ATOM 824 N N . SER A 1 117 ? -19.351 6.566 0.446 1.00 93.12 117 SER A N 1
ATOM 825 C CA . SER A 1 117 ? -20.542 5.713 0.425 1.00 93.12 117 SER A CA 1
ATOM 826 C C . SER A 1 117 ? -20.627 4.867 1.694 1.00 93.12 117 SER A C 1
ATOM 828 O O . SER A 1 117 ? -19.622 4.670 2.387 1.00 93.12 117 SER A O 1
ATOM 830 N N . ALA A 1 118 ? -21.826 4.369 2.002 1.00 95.12 118 ALA A N 1
ATOM 831 C CA . ALA A 1 118 ? -22.047 3.505 3.158 1.00 95.12 118 ALA A CA 1
ATOM 832 C C . ALA A 1 118 ? -21.216 2.214 3.060 1.00 95.12 118 ALA A C 1
ATOM 834 O O . ALA A 1 118 ? -20.663 1.753 4.055 1.00 95.12 118 ALA A O 1
ATOM 835 N N . GLU A 1 119 ? -21.046 1.679 1.852 1.00 93.50 119 GLU A N 1
ATOM 836 C CA . GLU A 1 119 ? -20.265 0.474 1.571 1.00 93.50 119 GLU A CA 1
ATOM 837 C C . GLU A 1 119 ? -18.771 0.699 1.819 1.00 93.50 119 GLU A C 1
ATOM 839 O O . GLU A 1 119 ? -18.115 -0.148 2.426 1.00 93.50 119 GLU A O 1
ATOM 844 N N . VAL A 1 120 ? -18.226 1.849 1.395 1.00 94.56 120 VAL A N 1
ATOM 845 C CA . VAL A 1 120 ? -16.828 2.219 1.679 1.00 94.56 120 VAL A CA 1
ATOM 846 C C . VAL A 1 120 ? -16.629 2.417 3.184 1.00 94.56 120 VAL A C 1
ATOM 848 O O . VAL A 1 120 ? -15.628 1.955 3.735 1.00 94.56 120 VAL A O 1
ATOM 851 N N . GLY A 1 121 ? -17.599 3.036 3.866 1.00 94.31 121 GLY A N 1
ATOM 852 C CA . GLY A 1 121 ? -17.605 3.161 5.325 1.00 94.31 121 GLY A CA 1
ATOM 853 C C . GLY A 1 121 ? -17.582 1.799 6.025 1.00 94.31 121 GLY A C 1
ATOM 854 O O . GLY A 1 121 ? -16.682 1.531 6.817 1.00 94.31 121 GLY A O 1
ATOM 855 N N . ALA A 1 122 ? -18.506 0.904 5.671 1.00 95.38 122 ALA A N 1
ATOM 856 C CA . ALA A 1 122 ? -18.611 -0.438 6.242 1.00 95.38 122 ALA A CA 1
ATOM 857 C C . ALA A 1 122 ? -17.362 -1.295 5.974 1.00 95.38 122 ALA A C 1
ATOM 859 O O . ALA A 1 122 ? -16.907 -2.038 6.849 1.00 95.38 122 ALA A O 1
ATOM 860 N N . MET A 1 123 ? -16.770 -1.171 4.783 1.00 95.31 123 MET A N 1
ATOM 861 C CA . MET A 1 123 ? -15.489 -1.797 4.463 1.00 95.31 123 MET A CA 1
ATOM 862 C C . MET A 1 123 ? -14.391 -1.301 5.414 1.00 95.31 123 MET A C 1
ATOM 864 O O . MET A 1 123 ? -13.727 -2.129 6.038 1.00 95.31 123 MET A O 1
ATOM 868 N N . MET A 1 124 ? -14.227 0.017 5.576 1.00 94.88 124 MET A N 1
ATOM 869 C CA . MET A 1 124 ? -13.215 0.594 6.472 1.00 94.88 124 MET A CA 1
ATOM 870 C C . MET A 1 124 ? -13.431 0.194 7.935 1.00 94.88 124 MET A C 1
ATOM 872 O O . MET A 1 124 ? -12.468 -0.174 8.607 1.00 94.88 124 MET A O 1
ATOM 876 N N . THR A 1 125 ? -14.677 0.179 8.414 1.00 94.56 125 THR A N 1
ATOM 877 C CA . THR A 1 125 ? -15.018 -0.332 9.751 1.00 94.56 125 THR A CA 1
ATOM 878 C C . THR A 1 125 ? -14.619 -1.800 9.906 1.00 94.56 125 THR A C 1
ATOM 880 O O . THR A 1 125 ? -14.053 -2.180 10.929 1.00 94.56 125 THR A O 1
ATOM 883 N N . GLY A 1 126 ? -14.838 -2.627 8.879 1.00 93.69 126 GLY A N 1
ATOM 884 C CA . GLY A 1 126 ? -14.395 -4.021 8.873 1.00 93.69 126 GLY A CA 1
ATOM 885 C C . GLY A 1 126 ? -12.872 -4.176 8.949 1.00 93.69 126 GLY A C 1
ATOM 886 O O . GLY A 1 126 ? -12.388 -5.063 9.647 1.00 93.69 126 GLY A O 1
ATOM 887 N N . LEU A 1 127 ? -12.110 -3.304 8.278 1.00 94.50 127 LEU A N 1
ATOM 888 C CA . LEU A 1 127 ? -10.644 -3.293 8.368 1.00 94.50 127 LEU A CA 1
ATOM 889 C C . LEU A 1 127 ? -10.162 -2.845 9.751 1.00 94.50 127 LEU A C 1
ATOM 891 O O . LEU A 1 127 ? -9.257 -3.455 10.311 1.00 94.50 127 LEU A O 1
ATOM 895 N N . GLN A 1 128 ? -10.786 -1.819 10.335 1.00 94.25 128 GLN A N 1
ATOM 896 C CA . GLN A 1 128 ? -10.481 -1.383 11.700 1.00 94.25 128 GLN A CA 1
ATOM 897 C C . GLN A 1 128 ? -10.777 -2.480 12.726 1.00 94.25 128 GLN A C 1
ATOM 899 O O . GLN A 1 128 ? -9.984 -2.676 13.642 1.00 94.25 128 GLN A O 1
ATOM 904 N N . ALA A 1 129 ? -11.881 -3.214 12.560 1.00 93.00 129 ALA A N 1
ATOM 905 C CA . ALA A 1 129 ? -12.213 -4.352 13.412 1.00 93.00 129 ALA A CA 1
ATOM 906 C C . ALA A 1 129 ? -11.178 -5.481 13.281 1.00 93.00 129 ALA A C 1
ATOM 908 O O . ALA A 1 129 ? -10.736 -6.020 14.292 1.00 93.00 129 ALA A O 1
ATOM 909 N N . ALA A 1 130 ? -10.736 -5.787 12.056 1.00 92.31 130 ALA A N 1
ATOM 910 C CA . ALA A 1 130 ? -9.679 -6.767 11.806 1.00 92.31 130 ALA A CA 1
ATOM 911 C C . ALA A 1 130 ? -8.313 -6.337 12.381 1.00 92.31 130 ALA A C 1
ATOM 913 O O . ALA A 1 130 ? -7.540 -7.183 12.814 1.00 92.31 130 ALA A O 1
ATOM 914 N N . ALA A 1 131 ? -8.038 -5.031 12.467 1.00 92.31 131 ALA A N 1
ATOM 915 C CA . ALA A 1 131 ? -6.863 -4.491 13.157 1.00 92.31 131 ALA A CA 1
ATOM 916 C C . ALA A 1 131 ? -6.978 -4.497 14.697 1.00 92.31 131 ALA A C 1
ATOM 918 O O . ALA A 1 131 ? -6.059 -4.049 15.391 1.00 92.31 131 ALA A O 1
ATOM 919 N N . GLY A 1 132 ? -8.106 -4.954 15.248 1.00 89.81 132 GLY A N 1
ATOM 920 C CA . GLY A 1 132 ? -8.341 -5.031 16.684 1.00 89.81 132 GLY A CA 1
ATOM 921 C C . GLY A 1 132 ? -8.341 -3.660 17.381 1.00 89.81 132 GLY A C 1
ATOM 922 O O . GLY A 1 132 ? -8.609 -2.627 16.759 1.00 89.81 132 GLY A O 1
ATOM 923 N N . PRO A 1 133 ? -8.025 -3.601 18.689 1.00 88.44 133 PRO A N 1
ATOM 924 C CA . PRO A 1 133 ? -8.050 -2.356 19.464 1.00 88.44 133 PRO A CA 1
ATOM 925 C C . PRO A 1 133 ? -7.187 -1.231 18.871 1.00 88.44 133 PRO A C 1
ATOM 927 O O . PRO A 1 133 ? -7.542 -0.056 18.971 1.00 88.44 133 PRO A O 1
ATOM 930 N N . LYS A 1 134 ? -6.079 -1.582 18.202 1.00 85.88 134 LYS A N 1
ATOM 931 C CA . LYS A 1 134 ? -5.164 -0.634 17.550 1.00 85.88 134 LYS A CA 1
ATOM 932 C C . LYS A 1 134 ? -5.804 0.076 16.359 1.00 85.88 134 LYS A C 1
ATOM 934 O O . LYS A 1 134 ? -5.483 1.241 16.121 1.00 85.88 134 LYS A O 1
ATOM 939 N N . GLY A 1 135 ? -6.752 -0.572 15.675 1.00 79.75 135 GLY A N 1
ATOM 940 C CA . GLY A 1 135 ? -7.503 -0.014 14.547 1.00 79.75 135 GLY A CA 1
ATOM 941 C C . GLY A 1 135 ? -8.231 1.294 14.866 1.00 79.75 135 GLY A C 1
ATOM 942 O O . GLY A 1 135 ? -8.436 2.113 13.973 1.00 79.75 135 GLY A O 1
ATOM 943 N N . LYS A 1 136 ? -8.551 1.534 16.145 1.00 83.31 136 LYS A N 1
ATOM 944 C CA . LYS A 1 136 ? -9.216 2.757 16.624 1.00 83.31 136 LYS A CA 1
ATOM 945 C C . LYS A 1 136 ? -8.275 3.954 16.779 1.00 83.31 136 LYS A C 1
ATOM 947 O O . LYS A 1 136 ? -8.742 5.076 16.947 1.00 83.31 136 LYS A O 1
ATOM 952 N N . THR A 1 137 ? -6.960 3.743 16.737 1.00 89.56 137 THR A N 1
ATOM 953 C CA . THR A 1 137 ? -6.004 4.854 16.806 1.00 89.56 137 THR A CA 1
ATOM 954 C C . THR A 1 137 ? -6.002 5.629 15.490 1.00 89.56 137 THR A C 1
ATOM 956 O O . THR A 1 137 ? -6.082 5.041 14.408 1.00 89.56 137 THR A O 1
ATOM 959 N N . ALA A 1 138 ? -5.874 6.957 15.567 1.00 89.62 138 ALA A N 1
ATOM 960 C CA . ALA A 1 138 ? -5.849 7.810 14.379 1.00 89.62 138 ALA A CA 1
ATOM 961 C C . ALA A 1 138 ? -4.720 7.414 13.410 1.00 89.62 138 ALA A C 1
ATOM 963 O O . ALA A 1 138 ? -4.925 7.384 12.198 1.00 89.62 138 ALA A O 1
ATOM 964 N N . THR A 1 139 ? -3.551 7.053 13.944 1.00 90.19 139 THR A N 1
ATOM 965 C CA . THR A 1 139 ? -2.397 6.601 13.158 1.00 90.19 139 THR A CA 1
ATOM 966 C C . THR A 1 139 ? -2.709 5.326 12.379 1.00 90.19 139 THR A C 1
ATOM 968 O O . THR A 1 139 ? -2.588 5.324 11.155 1.00 90.19 139 THR A O 1
ATOM 971 N N . VAL A 1 140 ? -3.171 4.262 13.047 1.00 92.19 140 VAL A N 1
ATOM 972 C CA . VAL A 1 140 ? -3.486 2.991 12.372 1.00 92.19 140 VAL A CA 1
ATOM 973 C C . VAL A 1 140 ? -4.653 3.160 11.405 1.00 92.19 140 VAL A C 1
ATOM 975 O O . VAL A 1 140 ? -4.595 2.631 10.303 1.00 92.19 140 VAL A O 1
ATOM 978 N N . SER A 1 141 ? -5.669 3.955 11.747 1.00 92.06 141 SER A N 1
ATOM 979 C CA . SER A 1 141 ? -6.772 4.261 10.828 1.00 92.06 141 SER A CA 1
ATOM 980 C C . SER A 1 141 ? -6.294 4.903 9.521 1.00 92.06 141 SER A C 1
ATOM 982 O O . SER A 1 141 ? -6.749 4.514 8.445 1.00 92.06 141 SER A O 1
ATOM 984 N N . ARG A 1 142 ? -5.343 5.846 9.584 1.00 92.44 142 ARG A N 1
ATOM 985 C CA . ARG A 1 142 ? -4.756 6.459 8.380 1.00 92.44 142 ARG A CA 1
ATOM 986 C C . ARG A 1 142 ? -3.905 5.470 7.589 1.00 92.44 142 ARG A C 1
ATOM 988 O O . ARG A 1 142 ? -4.041 5.404 6.369 1.00 92.44 142 ARG A O 1
ATOM 995 N N . LEU A 1 143 ? -3.080 4.675 8.274 1.00 94.50 143 LEU A N 1
ATOM 996 C CA . LEU A 1 143 ? -2.275 3.626 7.641 1.00 94.50 143 LEU A CA 1
ATOM 997 C C . LEU A 1 143 ? -3.159 2.593 6.929 1.00 94.50 143 LEU A C 1
ATOM 999 O O . LEU A 1 143 ? -2.896 2.275 5.773 1.00 94.50 143 LEU A O 1
ATOM 1003 N N . LEU A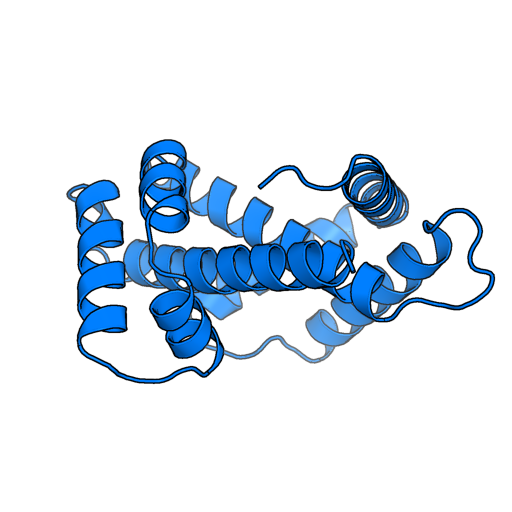 1 144 ? -4.242 2.138 7.567 1.00 94.62 144 LEU A N 1
ATOM 1004 C CA . LEU A 1 144 ? -5.222 1.219 6.982 1.00 94.62 144 LEU A CA 1
ATOM 1005 C C . LEU A 1 144 ? -5.885 1.809 5.737 1.00 94.62 144 LEU A C 1
ATOM 1007 O O . LEU A 1 144 ? -6.018 1.111 4.736 1.00 94.62 144 LEU A O 1
ATOM 1011 N N . ALA A 1 145 ? -6.280 3.085 5.772 1.00 92.88 145 ALA A N 1
ATOM 1012 C CA . ALA A 1 145 ? -6.902 3.736 4.621 1.00 92.88 145 ALA A CA 1
ATOM 1013 C C . ALA A 1 145 ? -5.928 3.842 3.436 1.00 92.88 145 ALA A C 1
ATOM 1015 O O . ALA A 1 145 ? -6.285 3.505 2.305 1.00 92.88 145 ALA A O 1
ATOM 1016 N N . GLY A 1 146 ? -4.681 4.251 3.700 1.00 93.62 146 GLY A N 1
ATOM 1017 C CA . GLY A 1 146 ? -3.626 4.291 2.688 1.00 93.62 146 GLY A CA 1
ATOM 1018 C C . GLY A 1 146 ? -3.312 2.903 2.124 1.00 93.62 146 GLY A C 1
ATOM 1019 O O . GLY A 1 146 ? -3.174 2.746 0.910 1.00 93.62 146 GLY A O 1
ATOM 1020 N N . TYR A 1 147 ? -3.253 1.892 2.991 1.00 94.94 147 TYR A N 1
ATOM 1021 C CA . TYR A 1 147 ? -3.003 0.507 2.609 1.00 94.94 147 TYR A CA 1
ATOM 1022 C C . TYR A 1 147 ? -4.115 -0.026 1.704 1.00 94.94 147 TYR A C 1
ATOM 1024 O O . TYR A 1 147 ? -3.842 -0.471 0.592 1.00 94.94 147 TYR A O 1
ATOM 1032 N N . ALA A 1 148 ? -5.373 0.100 2.138 1.00 94.31 148 ALA A N 1
ATOM 1033 C CA . ALA A 1 148 ? -6.546 -0.344 1.392 1.00 94.31 148 ALA A CA 1
ATOM 1034 C C . ALA A 1 148 ? -6.625 0.299 0.003 1.00 94.31 148 ALA A C 1
ATOM 1036 O O . ALA A 1 148 ? -6.855 -0.397 -0.985 1.00 94.31 148 ALA A O 1
ATOM 1037 N N . PHE A 1 149 ? -6.385 1.611 -0.088 1.00 93.94 149 PHE A N 1
ATOM 1038 C CA . PHE A 1 149 ? -6.403 2.333 -1.358 1.00 93.94 149 PHE A CA 1
ATOM 1039 C C . PHE A 1 149 ? -5.340 1.810 -2.335 1.00 93.94 149 PHE A C 1
ATOM 1041 O O . PHE A 1 149 ? -5.646 1.528 -3.493 1.00 93.94 149 PHE A O 1
ATOM 1048 N N . ASN A 1 150 ? -4.094 1.645 -1.880 1.00 92.81 150 ASN A N 1
ATOM 1049 C CA . ASN A 1 150 ? -3.006 1.205 -2.757 1.00 92.81 150 ASN A CA 1
ATOM 1050 C C . ASN A 1 150 ? -3.091 -0.292 -3.094 1.00 92.81 150 ASN A C 1
ATOM 1052 O O . ASN A 1 150 ? -2.797 -0.672 -4.225 1.00 92.81 150 ASN A O 1
ATOM 1056 N N . ALA A 1 151 ? -3.584 -1.127 -2.177 1.00 92.19 151 ALA A N 1
ATOM 1057 C CA . ALA A 1 151 ? -3.871 -2.533 -2.450 1.00 92.19 151 ALA A CA 1
ATOM 1058 C C . ALA A 1 151 ? -4.998 -2.691 -3.489 1.00 92.19 151 ALA A C 1
ATOM 1060 O O . ALA A 1 151 ? -4.864 -3.469 -4.434 1.00 92.19 151 ALA A O 1
ATOM 1061 N N . ALA A 1 152 ? -6.075 -1.904 -3.377 1.00 91.75 152 ALA A N 1
ATOM 1062 C CA . ALA A 1 152 ? -7.140 -1.862 -4.382 1.00 91.75 152 ALA A CA 1
ATOM 1063 C C . ALA A 1 152 ? -6.608 -1.404 -5.749 1.00 91.75 152 ALA A C 1
ATOM 1065 O O . ALA A 1 152 ? -6.962 -1.973 -6.784 1.00 91.75 152 ALA A O 1
ATOM 1066 N N . ARG A 1 153 ? -5.712 -0.407 -5.753 1.00 91.06 153 ARG A N 1
ATOM 1067 C CA . ARG A 1 153 ? -5.070 0.104 -6.968 1.00 91.06 153 ARG A CA 1
ATOM 1068 C C . ARG A 1 153 ? -4.218 -0.963 -7.650 1.00 91.06 153 ARG A C 1
ATOM 1070 O O . ARG A 1 153 ? -4.374 -1.154 -8.853 1.00 91.06 153 ARG A O 1
ATOM 1077 N N . LEU A 1 154 ? -3.381 -1.682 -6.900 1.00 88.50 154 LEU A N 1
ATOM 1078 C CA . LEU A 1 154 ? -2.618 -2.821 -7.422 1.00 88.50 154 LEU A CA 1
ATOM 1079 C C . LEU A 1 154 ? -3.539 -3.882 -8.017 1.00 88.50 154 LEU A C 1
ATOM 1081 O O . LEU A 1 154 ? -3.330 -4.313 -9.146 1.00 88.50 154 LEU A O 1
ATOM 1085 N N . GLY A 1 155 ? -4.604 -4.247 -7.300 1.00 85.56 155 GLY A N 1
ATOM 1086 C CA . GLY A 1 155 ? -5.576 -5.213 -7.801 1.00 85.56 155 GLY A CA 1
ATOM 1087 C C . GLY A 1 155 ? -6.219 -4.795 -9.128 1.00 85.56 155 GLY A C 1
ATOM 1088 O O . GLY A 1 155 ? -6.462 -5.642 -9.987 1.00 85.56 155 GLY A O 1
ATOM 1089 N N . LYS A 1 156 ? -6.465 -3.496 -9.328 1.00 86.44 156 LYS A N 1
ATOM 1090 C CA . LYS A 1 156 ? -6.977 -2.956 -10.595 1.00 86.44 156 LYS A CA 1
ATOM 1091 C C . LYS A 1 156 ? -5.931 -2.993 -11.711 1.00 86.44 156 LYS A C 1
ATOM 1093 O O . LYS A 1 156 ? -6.263 -3.397 -12.822 1.00 86.44 156 LYS A O 1
ATOM 1098 N N . LEU A 1 157 ? -4.686 -2.621 -11.410 1.00 83.19 157 LEU A N 1
ATOM 1099 C CA . LEU A 1 157 ? -3.577 -2.657 -12.369 1.00 83.19 157 LEU A CA 1
ATOM 1100 C C . LEU A 1 157 ? -3.316 -4.090 -12.862 1.00 83.19 157 LEU A C 1
ATOM 1102 O O . LEU A 1 157 ? -3.279 -4.306 -14.069 1.00 83.19 157 LEU A O 1
ATOM 1106 N N . PHE A 1 158 ? -3.285 -5.080 -11.964 1.00 75.44 158 PHE A N 1
ATOM 1107 C CA . PHE A 1 158 ? -3.105 -6.492 -12.334 1.00 75.44 158 PHE A CA 1
ATOM 1108 C C . PHE A 1 158 ? -4.304 -7.118 -13.054 1.00 75.44 158 PHE A C 1
ATOM 1110 O O . PHE A 1 158 ? -4.149 -8.063 -13.814 1.00 75.44 158 PHE A O 1
ATOM 1117 N N . LYS A 1 159 ? -5.529 -6.626 -12.844 1.00 71.19 159 LYS A N 1
ATOM 1118 C CA . LYS A 1 159 ? -6.677 -7.076 -13.652 1.00 71.19 159 LYS A CA 1
ATOM 1119 C C . LYS A 1 159 ? -6.627 -6.540 -15.079 1.00 71.19 159 LYS A C 1
ATOM 1121 O O . LYS A 1 159 ? -7.156 -7.178 -15.977 1.00 71.19 159 LYS A O 1
ATOM 1126 N N . SER A 1 160 ? -6.006 -5.379 -15.283 1.00 59.38 160 SER A N 1
ATOM 1127 C CA . SER A 1 160 ? -5.897 -4.756 -16.604 1.00 59.38 160 SER A CA 1
ATOM 1128 C C . SER A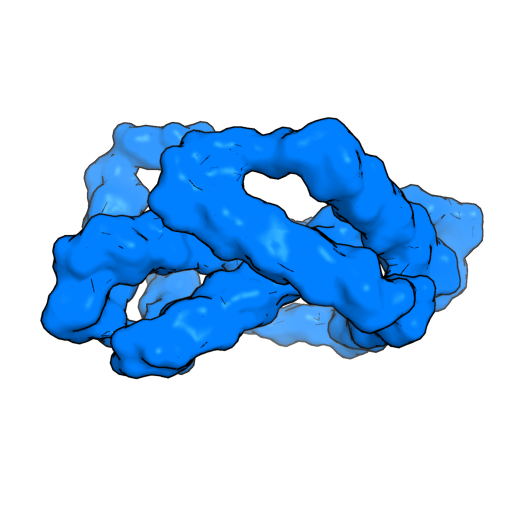 1 160 ? -4.826 -5.377 -17.512 1.00 59.38 160 SER A C 1
ATOM 1130 O O . SER A 1 160 ? -4.750 -4.981 -18.673 1.00 59.38 160 SER A O 1
ATOM 1132 N N . THR A 1 161 ? -4.014 -6.313 -17.003 1.00 53.22 161 THR A N 1
ATOM 1133 C CA . THR A 1 161 ? -2.992 -7.070 -17.754 1.00 53.22 161 THR A CA 1
ATOM 1134 C C . THR A 1 161 ? -3.463 -8.451 -18.224 1.00 53.22 161 THR A C 1
ATOM 1136 O O . THR A 1 161 ? -2.793 -9.064 -19.043 1.00 53.22 161 THR A O 1
ATOM 1139 N N . ALA A 1 162 ? -4.606 -8.947 -17.737 1.00 50.06 162 ALA A N 1
ATOM 1140 C CA . ALA A 1 162 ? -5.153 -10.261 -18.097 1.00 50.06 162 ALA A CA 1
ATOM 1141 C C . ALA A 1 162 ? -6.149 -10.221 -19.278 1.00 50.06 162 ALA A C 1
ATOM 1143 O O . ALA A 1 162 ? -6.946 -11.148 -19.427 1.00 50.06 162 ALA A O 1
ATOM 1144 N N . GLY A 1 163 ? -6.153 -9.134 -20.056 1.00 37.22 163 GLY A N 1
ATOM 1145 C CA . GLY A 1 163 ? -7.067 -8.897 -21.177 1.00 37.22 163 GLY A CA 1
ATOM 1146 C C . GLY A 1 163 ? -6.326 -8.593 -22.463 1.00 37.22 163 GLY A C 1
ATOM 1147 O O . GLY A 1 163 ? -5.229 -8.000 -22.365 1.00 37.22 163 GLY A O 1
#

Secondary structure (DSSP, 8-state):
-PPPHHHHHHHHHHHHTS-HHHHHHHHHHHHHHHHHTPPPPHHHHHHHHHHHHHHHTT-SS-SS--HHHHHHHHHHHHHHHHHHHHHHTT--HHHHHHHHHTS-HHHHHHHHTT---HHHHHHHHHHHHHTGGGGGSHHHHHHHHHHHHHHHHHHHHHHTT--

Nearest PDB structures (foldseek):
  6c0v-assembly1_A  TM=1.760E-01  e=8.631E+00  Homo sapiens